Protein AF-A0A971HFE3-F1 (afdb_monomer_lite)

Sequence (77 aa):
MNGLKSGLTAAWSCLVAAEMLPGSMSGLGYLISHAYELARMDLIVVGIICIGVIGALFDSIYSRISNRYFSWQRLVR

Structure (mmCIF, N/CA/C/O backbone):
data_AF-A0A971HFE3-F1
#
_entry.id   AF-A0A971HFE3-F1
#
loop_
_atom_site.group_PDB
_atom_site.id
_atom_site.type_symbol
_atom_site.label_atom_id
_atom_site.label_alt_id
_atom_site.label_comp_id
_atom_site.label_asym_id
_atom_site.label_entity_id
_atom_site.label_seq_id
_atom_site.pdbx_PDB_ins_code
_atom_site.Cartn_x
_atom_site.Cartn_y
_atom_site.Cartn_z
_atom_site.occupancy
_atom_site.B_iso_or_equiv
_atom_site.auth_seq_id
_atom_site.auth_comp_id
_atom_site.auth_asym_id
_atom_site.auth_atom_id
_atom_site.pdbx_PDB_model_num
ATOM 1 N N . MET A 1 1 ? -19.459 8.418 14.177 1.00 55.31 1 MET A N 1
ATOM 2 C CA . MET A 1 1 ? -18.777 7.130 13.908 1.00 55.31 1 MET A CA 1
ATOM 3 C C . MET A 1 1 ? -17.701 7.270 12.815 1.00 55.31 1 MET A C 1
ATOM 5 O O . MET A 1 1 ? -17.450 6.319 12.088 1.00 55.31 1 MET A O 1
ATOM 9 N N . ASN A 1 2 ? -17.029 8.430 12.702 1.00 64.06 2 ASN A N 1
ATOM 10 C CA . ASN A 1 2 ? -16.193 8.734 11.525 1.00 64.06 2 ASN A CA 1
ATOM 11 C C . ASN A 1 2 ? -14.691 8.768 11.846 1.00 64.06 2 ASN A C 1
ATOM 13 O O . ASN A 1 2 ? -13.884 8.444 10.982 1.00 64.06 2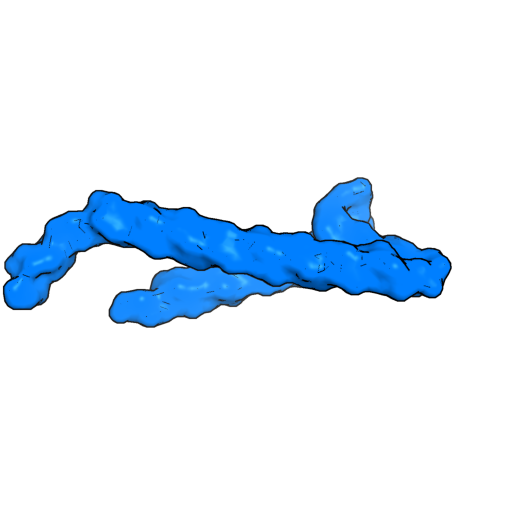 ASN A O 1
ATOM 17 N N . GLY A 1 3 ? -14.306 9.086 13.089 1.00 76.00 3 GLY A N 1
ATOM 18 C CA . GLY A 1 3 ? -12.890 9.163 13.476 1.00 76.00 3 GLY A CA 1
ATOM 19 C C . GLY A 1 3 ? -12.155 7.826 13.361 1.00 76.00 3 GLY A C 1
ATOM 20 O O . GLY A 1 3 ? -11.001 7.783 12.956 1.00 76.00 3 GLY A O 1
ATOM 21 N N . LEU A 1 4 ? -12.850 6.722 13.631 1.00 76.56 4 LEU A N 1
ATOM 22 C CA . LEU A 1 4 ? -12.260 5.388 13.629 1.00 76.56 4 LEU A CA 1
ATOM 23 C C . LEU A 1 4 ? -11.994 4.860 12.206 1.00 76.56 4 LEU A C 1
ATOM 25 O O . LEU A 1 4 ? -10.924 4.324 11.934 1.00 76.56 4 LEU A O 1
ATOM 29 N N . LYS A 1 5 ? -12.926 5.109 11.275 1.00 76.50 5 LYS A N 1
ATOM 30 C CA . LYS A 1 5 ? -12.713 4.876 9.837 1.00 76.50 5 LYS A CA 1
ATOM 31 C C . LYS A 1 5 ? -11.583 5.756 9.294 1.00 76.50 5 LYS A C 1
ATOM 33 O O . LYS A 1 5 ? -10.701 5.255 8.611 1.00 76.50 5 LYS A O 1
ATOM 38 N N . SER A 1 6 ? -11.566 7.039 9.664 1.00 81.81 6 SER A N 1
ATOM 39 C CA . SER A 1 6 ? -10.519 7.978 9.240 1.00 81.81 6 SER A CA 1
ATOM 40 C C . SER A 1 6 ? -9.124 7.564 9.719 1.00 81.81 6 SER A C 1
ATOM 42 O O . SER A 1 6 ? -8.166 7.659 8.956 1.00 81.81 6 SER A O 1
ATOM 44 N N . GLY A 1 7 ? -9.002 7.088 10.964 1.00 87.00 7 GLY A N 1
ATOM 45 C CA . GLY A 1 7 ? -7.737 6.592 11.509 1.00 87.00 7 GLY A CA 1
ATOM 46 C C . GLY A 1 7 ? -7.247 5.327 10.804 1.00 87.00 7 GLY A C 1
ATOM 47 O O . GLY A 1 7 ? -6.053 5.197 10.554 1.00 87.00 7 GLY A O 1
ATOM 48 N N . LEU A 1 8 ? -8.159 4.430 10.415 1.00 85.25 8 LEU A N 1
ATOM 49 C CA . LEU A 1 8 ? -7.808 3.227 9.662 1.00 85.25 8 LEU A CA 1
ATOM 50 C C . LEU A 1 8 ? -7.286 3.562 8.260 1.00 85.25 8 LEU A C 1
ATOM 52 O O . LEU A 1 8 ? -6.260 3.024 7.854 1.00 85.25 8 LEU A O 1
ATOM 56 N N . THR A 1 9 ? -7.950 4.471 7.538 1.00 85.12 9 THR A N 1
ATOM 57 C CA . THR A 1 9 ? -7.473 4.926 6.223 1.00 85.12 9 THR A CA 1
ATOM 58 C C . THR A 1 9 ? -6.091 5.571 6.331 1.00 85.12 9 THR A C 1
ATOM 60 O O . THR A 1 9 ? -5.223 5.290 5.511 1.00 85.12 9 THR A O 1
ATOM 63 N N . ALA A 1 10 ? -5.855 6.387 7.364 1.00 88.38 10 ALA A N 1
ATOM 64 C CA . ALA A 1 10 ? -4.547 6.992 7.603 1.00 88.38 10 ALA A CA 1
ATOM 65 C C . ALA A 1 10 ? -3.470 5.940 7.923 1.00 88.38 10 ALA A C 1
ATOM 67 O O . ALA A 1 10 ? -2.390 5.972 7.338 1.00 88.38 10 ALA A O 1
ATOM 68 N N . ALA A 1 11 ? -3.772 4.977 8.799 1.00 89.75 11 ALA A N 1
ATOM 69 C CA . ALA A 1 11 ? -2.853 3.894 9.146 1.00 89.75 11 ALA A CA 1
ATOM 70 C C . ALA A 1 11 ? -2.505 3.018 7.932 1.00 89.75 11 ALA A C 1
ATOM 72 O O . ALA A 1 11 ? -1.342 2.669 7.746 1.00 89.75 11 ALA A O 1
ATOM 73 N N . TRP A 1 12 ? -3.491 2.710 7.083 1.00 88.81 12 TRP A N 1
ATOM 74 C CA . TRP A 1 12 ? -3.288 1.968 5.839 1.00 88.81 12 TRP A CA 1
ATOM 75 C C . TRP A 1 12 ? -2.339 2.701 4.887 1.00 88.81 12 TRP A C 1
ATOM 77 O O . TRP A 1 12 ? -1.353 2.122 4.437 1.00 88.81 12 TRP A O 1
ATOM 87 N N . SER A 1 13 ? -2.583 3.989 4.632 1.00 89.00 13 SER A N 1
ATOM 88 C CA . SER A 1 13 ? -1.703 4.795 3.780 1.00 89.00 13 SER A CA 1
ATOM 89 C C . SER A 1 13 ? -0.284 4.897 4.347 1.00 89.00 13 SER A C 1
ATOM 91 O O . SER A 1 13 ? 0.680 4.813 3.590 1.00 89.00 13 SER A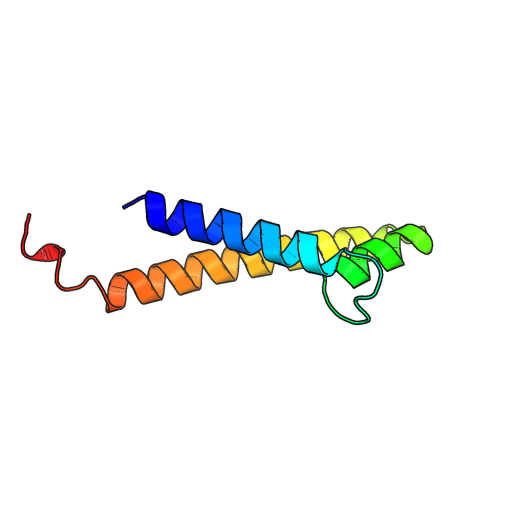 O 1
ATOM 93 N N . CYS A 1 14 ? -0.136 5.020 5.672 1.00 90.31 14 CYS A N 1
ATOM 94 C CA . CYS A 1 14 ? 1.172 5.004 6.331 1.00 90.31 14 CYS A CA 1
ATOM 95 C C . CYS A 1 14 ? 1.895 3.658 6.178 1.00 90.31 14 CYS A C 1
ATOM 97 O O . CYS A 1 14 ? 3.101 3.653 5.951 1.00 90.31 14 CYS A O 1
ATOM 99 N N . LEU A 1 15 ? 1.184 2.528 6.272 1.00 90.00 15 LEU A N 1
ATOM 100 C CA . LEU A 1 15 ? 1.763 1.198 6.058 1.00 90.00 15 LEU A CA 1
ATOM 101 C C . LEU A 1 15 ? 2.280 1.047 4.621 1.00 90.00 15 LEU A C 1
ATOM 103 O O . LEU A 1 15 ? 3.417 0.635 4.423 1.00 90.00 15 LEU A O 1
ATOM 107 N N . VAL A 1 16 ? 1.473 1.435 3.628 1.00 88.12 16 VAL A N 1
ATOM 108 C CA . VAL A 1 16 ? 1.873 1.397 2.211 1.00 88.12 16 VAL A CA 1
ATOM 109 C C . VAL A 1 16 ? 3.085 2.297 1.962 1.00 88.12 16 VAL A C 1
ATOM 111 O O . VAL A 1 16 ? 4.030 1.882 1.296 1.00 88.12 16 VAL A O 1
ATOM 114 N N . ALA A 1 17 ? 3.095 3.506 2.531 1.00 87.38 17 ALA A N 1
ATOM 115 C CA . ALA A 1 17 ? 4.240 4.408 2.439 1.00 87.38 17 ALA A CA 1
ATOM 116 C C . ALA A 1 17 ? 5.501 3.809 3.085 1.00 87.38 17 ALA A C 1
ATOM 118 O O . ALA A 1 17 ? 6.591 3.954 2.537 1.00 87.38 17 ALA A O 1
ATOM 119 N N . ALA A 1 18 ? 5.358 3.098 4.208 1.00 88.25 18 ALA A N 1
ATOM 120 C CA . ALA A 1 18 ? 6.464 2.395 4.849 1.00 88.25 18 ALA A CA 1
ATOM 121 C C . ALA A 1 18 ? 7.010 1.252 3.976 1.00 88.25 18 ALA A C 1
ATOM 123 O O . ALA A 1 18 ? 8.224 1.078 3.908 1.00 88.25 18 ALA A O 1
ATOM 124 N N . GLU A 1 19 ? 6.153 0.518 3.257 1.00 87.56 19 GLU A N 1
ATOM 125 C CA . GLU A 1 19 ? 6.593 -0.523 2.312 1.00 87.56 19 GLU A CA 1
ATOM 126 C C . GLU A 1 19 ? 7.325 0.033 1.081 1.00 87.56 19 GLU A C 1
ATOM 128 O O . GLU A 1 19 ? 8.067 -0.704 0.434 1.00 87.56 19 GLU A O 1
ATOM 133 N N . MET A 1 20 ? 7.132 1.311 0.738 1.00 85.12 20 MET A N 1
ATOM 134 C CA . MET A 1 20 ? 7.862 1.969 -0.355 1.00 85.12 20 MET A CA 1
ATOM 135 C C . MET A 1 20 ? 9.265 2.444 0.047 1.00 85.12 20 MET A C 1
ATOM 137 O O . MET A 1 20 ? 10.019 2.890 -0.820 1.00 85.12 20 MET A O 1
ATOM 141 N N . LEU A 1 21 ? 9.627 2.384 1.333 1.00 83.50 21 LEU A N 1
ATOM 142 C CA . LEU A 1 21 ? 10.936 2.840 1.794 1.00 83.50 21 LEU A CA 1
ATOM 143 C C . LEU A 1 21 ? 12.074 1.938 1.275 1.00 83.50 21 LEU A C 1
ATOM 145 O O . LEU A 1 21 ? 11.912 0.715 1.184 1.00 83.50 21 LEU A O 1
ATOM 149 N N . PRO A 1 22 ? 13.259 2.514 0.986 1.00 61.81 22 PRO A N 1
ATOM 150 C CA . PRO A 1 22 ? 14.431 1.744 0.580 1.00 61.81 22 PRO A CA 1
ATOM 151 C C . PRO A 1 22 ? 14.831 0.746 1.675 1.00 61.81 22 PRO A C 1
ATOM 153 O O . PRO A 1 22 ? 15.071 1.141 2.815 1.00 61.81 22 PRO A O 1
ATOM 156 N N . GLY A 1 23 ? 14.910 -0.542 1.331 1.00 67.31 23 GLY A N 1
ATOM 157 C CA . GLY A 1 23 ? 15.286 -1.621 2.256 1.00 67.31 23 GLY A CA 1
ATOM 158 C C . GLY A 1 23 ? 14.182 -2.640 2.550 1.00 67.31 23 GLY A C 1
ATOM 159 O O . GLY A 1 23 ? 14.476 -3.684 3.130 1.00 67.31 23 GLY A O 1
ATOM 160 N N . SER A 1 24 ? 12.940 -2.401 2.114 1.00 71.62 24 SER A N 1
ATOM 161 C CA . SER A 1 24 ? 11.924 -3.458 2.111 1.00 71.62 24 SER A CA 1
ATOM 162 C C . SER A 1 24 ? 12.186 -4.417 0.948 1.00 71.62 24 SER A C 1
ATOM 164 O O . SER A 1 24 ? 12.244 -3.990 -0.196 1.00 71.62 24 SER A O 1
ATOM 166 N N . MET A 1 25 ? 12.359 -5.710 1.229 1.00 72.12 25 MET A N 1
ATOM 167 C CA . MET A 1 25 ? 12.569 -6.758 0.208 1.00 72.12 25 MET A CA 1
ATOM 168 C C . MET A 1 25 ? 11.261 -7.458 -0.194 1.00 72.12 25 MET A C 1
ATOM 170 O O . MET A 1 25 ? 11.269 -8.448 -0.922 1.00 72.12 25 MET A O 1
ATOM 174 N N . SER A 1 26 ? 10.135 -6.999 0.351 1.00 73.88 26 SER A N 1
ATOM 175 C CA . SER A 1 26 ? 8.816 -7.583 0.143 1.00 73.88 26 SER A CA 1
ATOM 176 C C . SER A 1 26 ? 7.736 -6.534 0.410 1.00 73.88 26 SER A C 1
ATOM 178 O O . SER A 1 26 ? 7.974 -5.570 1.139 1.00 73.88 26 SER A O 1
ATOM 180 N N . GLY A 1 27 ? 6.563 -6.717 -0.191 1.00 83.44 27 GLY A N 1
ATOM 181 C CA . GLY A 1 27 ? 5.430 -5.798 -0.063 1.00 83.44 27 GLY A CA 1
ATOM 182 C C . GLY A 1 27 ? 4.918 -5.264 -1.400 1.00 83.44 27 GLY A C 1
ATOM 183 O O . GLY A 1 27 ? 5.583 -5.355 -2.436 1.00 83.44 27 GLY A O 1
ATOM 184 N N . LEU A 1 28 ? 3.712 -4.697 -1.377 1.00 83.00 28 LEU A N 1
ATOM 185 C CA . LEU A 1 28 ? 3.078 -4.109 -2.563 1.00 83.00 28 LEU A CA 1
ATOM 186 C C . LEU A 1 28 ? 3.698 -2.760 -2.916 1.00 83.00 28 LEU A C 1
ATOM 188 O O . LEU A 1 28 ? 3.878 -2.468 -4.098 1.00 83.00 28 LEU A O 1
ATOM 192 N N . GLY A 1 29 ? 4.068 -1.969 -1.903 1.00 83.25 29 GLY A N 1
ATOM 193 C CA . GLY A 1 29 ? 4.801 -0.717 -2.104 1.00 83.25 29 GLY A CA 1
ATOM 194 C C . GLY A 1 29 ? 6.148 -0.956 -2.789 1.00 83.25 29 GLY A C 1
ATOM 195 O O . GLY A 1 29 ? 6.463 -0.301 -3.782 1.00 83.25 29 GLY A O 1
ATOM 196 N N . TYR A 1 30 ? 6.886 -1.972 -2.332 1.00 86.62 30 TYR A N 1
ATOM 197 C CA . TYR A 1 30 ? 8.134 -2.404 -2.957 1.00 86.62 30 TYR A CA 1
ATOM 198 C C . TYR A 1 30 ? 7.936 -2.848 -4.411 1.00 86.62 30 TYR A C 1
ATOM 200 O O . TYR A 1 30 ? 8.683 -2.416 -5.286 1.00 86.62 30 TYR A O 1
ATOM 208 N N . LEU A 1 31 ? 6.908 -3.661 -4.694 1.00 85.69 31 LEU A N 1
ATOM 209 C CA . LEU A 1 31 ? 6.623 -4.134 -6.053 1.00 85.69 31 LEU A CA 1
ATOM 2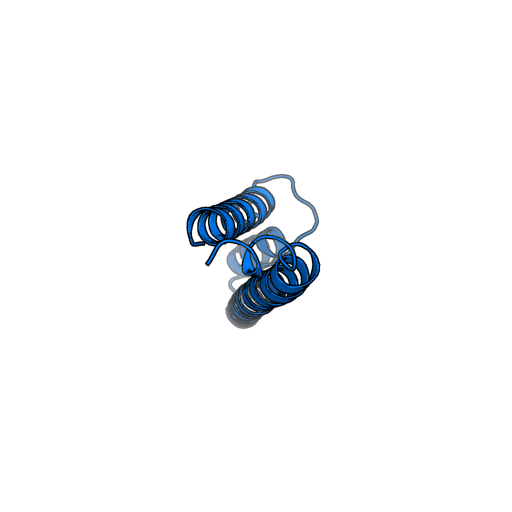10 C C . LEU A 1 31 ? 6.400 -2.969 -7.029 1.00 85.69 31 LEU A C 1
ATOM 212 O O . LEU A 1 31 ? 6.859 -3.030 -8.166 1.00 85.69 31 LEU A O 1
ATOM 216 N N . ILE A 1 32 ? 5.717 -1.907 -6.590 1.00 88.00 32 ILE A N 1
ATOM 217 C CA . ILE A 1 32 ? 5.468 -0.716 -7.412 1.00 88.00 32 ILE A CA 1
ATOM 218 C C . ILE A 1 32 ? 6.758 0.067 -7.641 1.00 88.00 32 ILE A C 1
ATOM 220 O O . ILE A 1 32 ? 7.041 0.419 -8.784 1.00 88.00 32 ILE A O 1
ATOM 224 N N . SER A 1 33 ? 7.550 0.303 -6.591 1.00 87.00 33 SER A N 1
ATOM 225 C CA . SER A 1 33 ? 8.855 0.964 -6.719 1.00 87.00 33 SER A CA 1
ATOM 226 C C . SER A 1 33 ? 9.776 0.193 -7.669 1.00 87.00 33 SER A C 1
ATOM 228 O O . SER A 1 33 ? 10.371 0.779 -8.569 1.00 87.00 33 SER A O 1
ATOM 230 N N . HIS A 1 34 ? 9.807 -1.134 -7.552 1.00 87.12 34 HIS A N 1
ATOM 231 C CA . HIS A 1 34 ? 10.595 -1.994 -8.427 1.00 87.12 34 HIS A CA 1
ATOM 232 C C . HIS A 1 34 ? 10.068 -1.995 -9.872 1.00 87.12 34 HIS A C 1
ATOM 234 O O . HIS A 1 34 ? 10.835 -1.885 -10.826 1.00 87.12 34 HIS A O 1
ATOM 240 N N . ALA A 1 35 ? 8.749 -2.060 -10.069 1.00 87.38 35 ALA A N 1
ATOM 241 C CA . ALA A 1 35 ? 8.135 -1.976 -11.394 1.00 87.38 35 ALA A CA 1
ATOM 242 C C . ALA A 1 35 ? 8.393 -0.626 -12.082 1.00 87.38 35 ALA A C 1
ATOM 244 O O . ALA A 1 35 ? 8.551 -0.582 -13.306 1.00 87.38 35 ALA A O 1
ATOM 245 N N . TYR A 1 36 ? 8.460 0.453 -11.295 1.00 88.44 36 TYR A N 1
ATOM 246 C CA . TYR A 1 36 ? 8.840 1.784 -11.752 1.00 88.44 36 TYR A CA 1
ATOM 247 C C . TYR A 1 36 ? 10.292 1.823 -12.240 1.00 88.44 36 TYR A C 1
ATOM 249 O O . TYR A 1 36 ? 10.540 2.318 -13.338 1.00 88.44 36 TYR A O 1
ATOM 257 N N . GLU A 1 37 ? 11.232 1.224 -11.502 1.00 87.88 37 GLU A N 1
ATOM 258 C CA . GLU A 1 37 ? 12.631 1.094 -11.942 1.00 87.88 37 GLU A CA 1
ATOM 259 C C . GLU A 1 37 ? 12.774 0.268 -13.229 1.00 87.88 37 GLU A C 1
ATOM 261 O O . GLU A 1 37 ? 13.582 0.595 -14.095 1.00 87.88 37 GLU A O 1
ATOM 266 N N . LEU A 1 38 ? 11.953 -0.774 -13.397 1.00 88.69 38 LEU A N 1
ATOM 267 C CA . LEU A 1 38 ? 11.931 -1.605 -14.607 1.00 88.69 38 LEU A CA 1
ATOM 268 C C . LEU A 1 38 ? 11.202 -0.944 -15.795 1.00 88.69 38 LEU A C 1
ATOM 270 O O . LEU A 1 38 ? 11.132 -1.550 -16.866 1.00 88.69 38 LEU A O 1
ATOM 274 N N . ALA A 1 39 ? 10.629 0.254 -15.619 1.00 89.12 39 ALA A N 1
ATOM 275 C CA . ALA A 1 39 ? 9.790 0.949 -16.600 1.00 89.12 39 ALA A CA 1
ATOM 276 C C . ALA A 1 39 ? 8.634 0.086 -17.162 1.00 89.12 39 ALA A C 1
ATOM 278 O O . ALA A 1 39 ? 8.161 0.295 -18.281 1.00 89.12 39 ALA A O 1
ATOM 279 N N . ARG A 1 40 ? 8.152 -0.895 -16.382 1.00 88.81 40 ARG A N 1
ATOM 280 C CA . ARG A 1 40 ? 7.059 -1.799 -16.772 1.00 88.81 40 ARG A CA 1
ATOM 281 C C . ARG A 1 40 ? 5.733 -1.288 -16.230 1.00 88.81 40 ARG A C 1
ATOM 283 O O . ARG A 1 40 ? 5.306 -1.661 -15.136 1.00 88.81 40 ARG A O 1
ATOM 290 N N . MET A 1 41 ? 5.056 -0.476 -17.035 1.00 91.44 41 MET A N 1
ATOM 291 C CA . MET A 1 41 ? 3.762 0.118 -16.680 1.00 91.44 41 MET A CA 1
ATOM 292 C C . MET A 1 41 ? 2.689 -0.929 -16.359 1.00 91.44 41 MET A C 1
ATOM 294 O O . MET A 1 41 ? 1.867 -0.696 -15.474 1.00 91.44 41 MET A O 1
ATOM 298 N N . ASP A 1 42 ? 2.733 -2.104 -16.993 1.00 91.69 42 ASP A N 1
ATOM 299 C CA . ASP A 1 42 ? 1.797 -3.202 -16.721 1.00 91.69 42 ASP A CA 1
ATOM 300 C C . ASP A 1 42 ? 1.798 -3.606 -15.238 1.00 91.69 42 ASP A C 1
ATOM 302 O O . ASP A 1 42 ? 0.745 -3.778 -14.625 1.00 91.69 42 ASP A O 1
ATOM 306 N N . LEU A 1 43 ? 2.987 -3.710 -14.634 1.00 89.38 43 LEU A N 1
ATOM 307 C CA . LEU A 1 43 ? 3.145 -4.113 -13.235 1.00 89.38 43 LEU A CA 1
ATOM 308 C C . LEU A 1 43 ? 2.733 -3.000 -12.267 1.00 89.38 43 LEU A C 1
ATOM 310 O O . LEU A 1 43 ? 2.142 -3.285 -11.227 1.00 89.38 43 LEU A O 1
ATOM 314 N N . ILE A 1 44 ? 2.991 -1.740 -12.623 1.00 91.50 44 ILE A N 1
ATOM 315 C CA . ILE A 1 44 ? 2.591 -0.577 -11.821 1.00 91.50 44 ILE A CA 1
ATOM 316 C C . ILE A 1 44 ? 1.064 -0.517 -11.713 1.00 91.50 44 ILE A C 1
ATOM 318 O O . ILE A 1 44 ? 0.526 -0.385 -10.615 1.00 91.50 44 ILE A O 1
ATOM 322 N N . VAL A 1 45 ? 0.357 -0.668 -12.838 1.00 92.75 45 VAL A N 1
ATOM 323 C CA . VAL A 1 45 ? -1.113 -0.632 -12.871 1.00 92.75 45 VAL A CA 1
ATOM 324 C C . VAL A 1 45 ? -1.707 -1.769 -12.042 1.00 92.75 45 VAL A C 1
ATOM 326 O O . 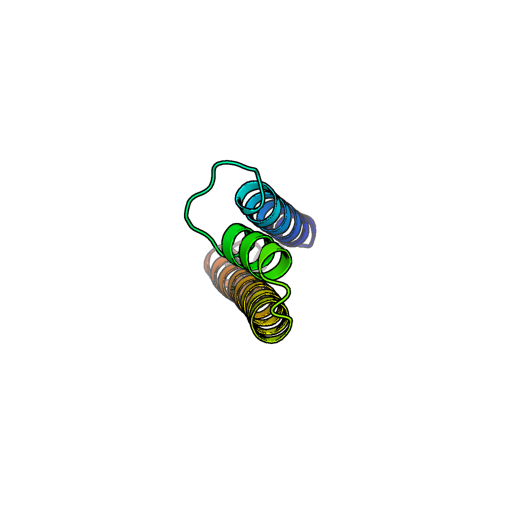VAL A 1 45 ? -2.594 -1.527 -11.222 1.00 92.75 45 VAL A O 1
ATOM 329 N N . VAL A 1 46 ? -1.190 -2.993 -12.190 1.00 92.88 46 VAL A N 1
ATOM 330 C CA . VAL A 1 46 ? -1.620 -4.137 -11.368 1.00 92.88 46 VAL A CA 1
ATOM 331 C C . VAL A 1 46 ? -1.363 -3.871 -9.880 1.00 92.88 46 VAL A C 1
ATOM 333 O O . VAL A 1 46 ? -2.237 -4.136 -9.056 1.00 92.88 46 VAL A O 1
ATOM 336 N N . GLY A 1 47 ? -0.216 -3.282 -9.526 1.00 90.44 47 GLY A N 1
ATOM 337 C CA . GLY A 1 47 ? 0.109 -2.898 -8.151 1.00 90.44 47 GLY A CA 1
ATOM 338 C C . GLY A 1 47 ? -0.880 -1.889 -7.559 1.00 90.44 47 GLY A C 1
ATOM 339 O O . GLY A 1 47 ? -1.386 -2.099 -6.456 1.00 90.44 47 GLY A O 1
ATOM 340 N N . ILE A 1 48 ? -1.224 -0.836 -8.308 1.00 90.69 48 ILE A N 1
ATOM 341 C CA . ILE A 1 48 ? -2.208 0.176 -7.887 1.00 90.69 48 ILE A CA 1
ATOM 342 C C . ILE A 1 48 ? -3.586 -0.464 -7.661 1.00 90.69 48 ILE A C 1
ATOM 344 O O . ILE A 1 48 ? -4.235 -0.188 -6.649 1.00 90.69 48 ILE A O 1
ATOM 348 N N . ILE A 1 49 ? -4.020 -1.353 -8.563 1.00 93.12 49 ILE A N 1
ATOM 349 C CA . ILE A 1 49 ? -5.289 -2.081 -8.421 1.00 93.12 49 ILE A CA 1
ATOM 350 C C . ILE A 1 49 ? -5.270 -2.939 -7.151 1.00 93.12 49 ILE A C 1
ATOM 352 O O . ILE A 1 49 ? -6.214 -2.880 -6.363 1.00 93.12 49 ILE A O 1
ATOM 356 N N . CYS A 1 50 ? -4.191 -3.686 -6.905 1.00 90.94 50 CYS A N 1
ATOM 357 C CA . CYS A 1 50 ? -4.038 -4.497 -5.697 1.00 90.94 50 CYS A CA 1
ATOM 358 C C . CYS A 1 50 ? -4.129 -3.656 -4.414 1.00 90.94 50 CYS A C 1
ATOM 360 O O . CYS A 1 50 ? -4.852 -4.037 -3.494 1.00 90.94 50 CYS A O 1
ATOM 362 N N . ILE A 1 51 ? -3.467 -2.494 -4.355 1.00 90.06 51 ILE A N 1
ATOM 363 C CA . ILE A 1 51 ? -3.550 -1.589 -3.194 1.00 90.06 51 ILE A CA 1
ATOM 364 C C . ILE A 1 51 ? -4.987 -1.108 -2.975 1.00 90.06 51 ILE A C 1
ATOM 366 O O . ILE A 1 51 ? -5.470 -1.118 -1.841 1.00 90.06 51 ILE A O 1
ATOM 370 N N . GLY A 1 52 ? -5.689 -0.722 -4.044 1.00 89.75 52 GLY A N 1
ATOM 371 C CA . GLY A 1 52 ? -7.088 -0.298 -3.967 1.00 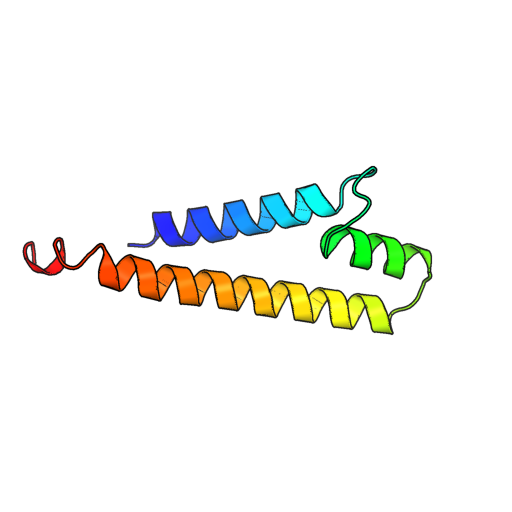89.75 52 GLY A CA 1
ATOM 372 C C . GLY A 1 52 ? -8.012 -1.408 -3.461 1.00 89.75 52 GLY A C 1
ATOM 373 O O . GLY A 1 52 ? -8.837 -1.175 -2.576 1.00 89.75 52 GLY A O 1
ATOM 374 N N . VAL A 1 53 ? -7.836 -2.632 -3.968 1.00 92.19 53 VAL A N 1
ATOM 375 C CA . VAL A 1 53 ? -8.616 -3.806 -3.548 1.00 92.19 53 VAL A CA 1
ATOM 376 C C . VAL A 1 53 ? -8.370 -4.127 -2.079 1.00 92.19 53 VAL A C 1
ATOM 378 O O . VAL A 1 53 ? -9.329 -4.338 -1.339 1.00 92.19 53 VAL A O 1
ATOM 381 N N . ILE A 1 54 ? -7.115 -4.127 -1.626 1.00 90.50 54 ILE A N 1
ATOM 382 C CA . ILE A 1 54 ? -6.799 -4.419 -0.225 1.00 90.50 54 ILE A CA 1
ATOM 383 C C . ILE A 1 54 ? -7.315 -3.310 0.693 1.00 90.50 54 ILE A C 1
ATOM 385 O O . ILE A 1 54 ? -7.910 -3.617 1.724 1.00 90.50 54 ILE A O 1
ATOM 389 N N . GLY A 1 55 ? -7.191 -2.038 0.306 1.00 88.12 55 GLY A N 1
ATOM 390 C CA . GLY A 1 55 ? -7.783 -0.924 1.050 1.00 88.12 55 GLY A CA 1
ATOM 391 C C . GLY A 1 55 ? -9.305 -1.059 1.202 1.00 88.12 55 GLY A C 1
ATOM 392 O O . GLY A 1 55 ? -9.840 -0.896 2.301 1.00 88.12 55 GLY A O 1
ATOM 393 N N . ALA A 1 56 ? -10.009 -1.443 0.131 1.00 87.44 56 ALA A N 1
ATOM 394 C CA . ALA A 1 56 ? -11.449 -1.711 0.167 1.00 87.44 56 ALA A CA 1
ATOM 395 C C . ALA A 1 56 ? -11.800 -2.941 1.026 1.00 87.44 56 ALA A C 1
ATOM 397 O O . ALA A 1 56 ? -12.814 -2.953 1.736 1.00 87.44 56 ALA A O 1
ATOM 398 N N . LEU A 1 57 ? -10.947 -3.969 0.996 1.00 88.69 57 LEU A N 1
ATOM 399 C CA . LEU A 1 57 ? -11.075 -5.150 1.841 1.00 88.69 57 LEU A CA 1
ATOM 400 C C . LEU A 1 57 ? -10.938 -4.772 3.322 1.00 88.69 57 LEU A C 1
ATOM 402 O O . LEU A 1 57 ? -11.759 -5.195 4.135 1.00 88.69 57 LEU A O 1
ATOM 406 N N . PHE A 1 58 ? -9.959 -3.928 3.663 1.00 85.31 58 PHE A N 1
ATOM 407 C CA . PHE A 1 58 ? -9.764 -3.413 5.018 1.00 85.31 58 PHE A CA 1
ATOM 408 C C . PHE A 1 58 ? -10.970 -2.608 5.502 1.00 85.31 58 PHE A C 1
ATOM 410 O O . PHE A 1 58 ? -11.438 -2.869 6.610 1.00 85.31 58 PHE A O 1
ATOM 417 N N . ASP A 1 59 ? -11.529 -1.700 4.693 1.00 84.50 59 ASP A N 1
ATOM 418 C CA . ASP A 1 59 ? -12.745 -0.965 5.085 1.00 84.50 59 ASP A CA 1
ATOM 419 C C . ASP A 1 59 ? -13.932 -1.916 5.324 1.00 84.50 59 ASP A C 1
ATOM 421 O O . ASP A 1 59 ? -14.659 -1.783 6.314 1.00 84.50 59 ASP A O 1
ATOM 425 N N . SER A 1 60 ? -14.083 -2.940 4.478 1.00 83.69 60 SER A N 1
ATOM 426 C CA . SER A 1 60 ? -15.150 -3.943 4.599 1.00 83.69 60 SER A CA 1
ATOM 427 C C . SER A 1 60 ? -15.000 -4.811 5.853 1.00 83.69 60 SER A C 1
ATOM 429 O O . SER A 1 60 ? -15.974 -5.038 6.581 1.00 83.69 60 SER A O 1
ATOM 431 N N . ILE A 1 61 ? -13.782 -5.280 6.140 1.00 84.88 61 ILE A N 1
ATOM 432 C CA . ILE A 1 61 ? -13.446 -6.031 7.358 1.00 84.88 61 ILE A CA 1
ATOM 433 C C . ILE A 1 61 ? -13.720 -5.163 8.583 1.00 84.88 61 ILE A C 1
ATOM 435 O O . ILE A 1 61 ? -14.368 -5.610 9.532 1.00 84.88 61 ILE A O 1
ATOM 439 N N . TYR A 1 62 ? -13.304 -3.900 8.541 1.00 78.94 62 TYR A N 1
ATOM 440 C CA . TYR A 1 62 ? -13.517 -2.967 9.633 1.00 78.94 62 TYR A CA 1
ATOM 441 C C . TYR A 1 62 ? -14.998 -2.707 9.895 1.00 78.94 62 TYR A C 1
ATOM 443 O O . TYR A 1 62 ? -15.440 -2.708 11.042 1.00 78.94 62 TYR A O 1
ATOM 451 N N . SER A 1 63 ? -15.791 -2.542 8.837 1.00 76.88 63 SER A N 1
ATOM 452 C CA . SER A 1 63 ? -17.241 -2.387 8.941 1.00 76.88 63 SER A CA 1
ATOM 453 C C . SER A 1 63 ? -17.899 -3.616 9.582 1.00 76.88 63 SER A C 1
ATOM 455 O O . SER A 1 63 ? -18.726 -3.475 10.484 1.00 76.88 63 SER A O 1
ATOM 457 N N . ARG A 1 64 ? -17.480 -4.831 9.199 1.00 77.69 64 ARG A N 1
ATOM 458 C CA . ARG A 1 64 ? -17.962 -6.095 9.790 1.00 77.69 64 ARG A CA 1
ATOM 459 C C . ARG A 1 64 ? -17.599 -6.219 11.274 1.00 77.69 64 ARG A C 1
ATOM 461 O O . ARG A 1 64 ? -18.450 -6.610 12.073 1.00 77.69 64 ARG A O 1
ATOM 468 N N . ILE A 1 65 ? -16.362 -5.877 11.638 1.00 78.38 65 ILE A N 1
ATOM 469 C CA . ILE A 1 65 ? -15.867 -5.901 13.023 1.00 78.38 65 ILE A CA 1
ATOM 470 C C . ILE A 1 65 ? -16.599 -4.848 13.856 1.00 78.38 65 ILE A C 1
ATOM 472 O O . ILE A 1 65 ? -17.152 -5.171 14.902 1.00 78.38 65 ILE A O 1
ATOM 476 N N . SER A 1 66 ? -16.693 -3.610 13.375 1.00 69.44 66 SER A N 1
ATOM 477 C CA . SER A 1 66 ? -17.432 -2.547 14.054 1.00 69.44 66 SER A CA 1
ATOM 478 C C . SER A 1 66 ? -18.886 -2.953 14.308 1.00 69.44 66 SER A C 1
ATOM 480 O O . SER A 1 66 ? -19.368 -2.796 15.423 1.00 69.44 66 SER A O 1
ATOM 482 N N . ASN A 1 67 ? -19.563 -3.587 13.348 1.00 66.88 67 ASN A N 1
ATOM 483 C CA . ASN A 1 67 ? -20.940 -4.047 13.540 1.00 66.88 67 ASN A CA 1
ATOM 484 C C . ASN A 1 67 ? -21.071 -5.198 14.566 1.00 66.88 67 ASN A C 1
A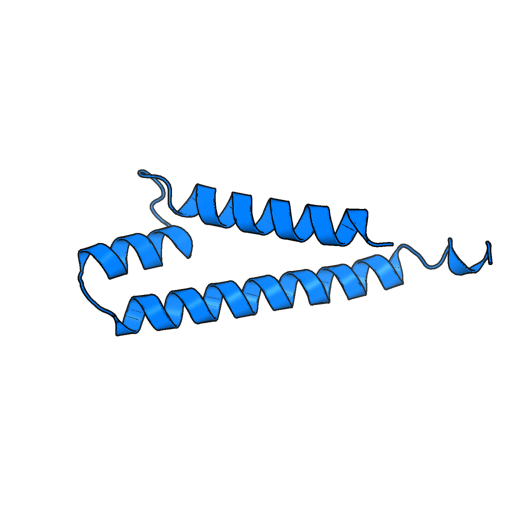TOM 486 O O . ASN A 1 67 ? -22.115 -5.342 15.196 1.00 66.88 67 ASN A O 1
ATOM 490 N N . ARG A 1 68 ? -20.019 -6.009 14.760 1.00 65.44 68 ARG A N 1
ATOM 491 C CA . ARG A 1 68 ? -19.953 -7.080 15.775 1.00 65.44 68 ARG A CA 1
ATOM 492 C C . ARG A 1 68 ? -19.647 -6.544 17.177 1.00 65.44 68 ARG A C 1
ATOM 494 O O . ARG A 1 68 ? -20.285 -6.970 18.133 1.00 65.44 68 ARG A O 1
ATOM 501 N N . TYR A 1 69 ? -18.691 -5.623 17.306 1.00 63.03 69 TYR A N 1
ATOM 502 C CA . TYR A 1 69 ? -18.266 -5.081 18.603 1.00 63.03 69 TYR A CA 1
ATOM 503 C C . TYR A 1 69 ? -19.187 -3.959 19.104 1.00 63.03 69 TYR A C 1
ATOM 505 O O . TYR A 1 69 ? -19.403 -3.835 20.307 1.00 63.03 69 TYR A O 1
ATOM 513 N N . PHE A 1 70 ? -19.810 -3.191 18.203 1.00 53.97 70 PHE A N 1
ATOM 514 C CA . PHE A 1 70 ? -20.724 -2.101 18.553 1.00 53.97 70 PHE A CA 1
ATOM 515 C C . PHE A 1 70 ? -22.211 -2.491 18.595 1.00 53.97 70 PHE A C 1
ATOM 517 O O . PHE A 1 70 ? -23.089 -1.674 18.327 1.00 53.97 70 PHE A O 1
ATOM 524 N N . SER A 1 71 ? -22.526 -3.716 19.029 1.00 52.88 71 SER A N 1
ATOM 525 C CA . SER A 1 71 ? -23.897 -4.069 19.444 1.00 52.88 71 SER A CA 1
ATOM 526 C C . SER A 1 71 ? -24.361 -3.271 20.675 1.00 52.88 71 SER A C 1
ATOM 528 O O . SER A 1 71 ? -25.562 -3.138 20.893 1.00 52.88 71 SER A O 1
ATOM 530 N N . TRP A 1 72 ? -23.433 -2.725 21.471 1.00 55.41 72 TRP A N 1
ATOM 531 C CA . TRP A 1 72 ? -23.740 -2.041 22.734 1.00 55.41 72 TRP A CA 1
ATOM 532 C C . TRP A 1 72 ? -24.091 -0.544 22.603 1.00 55.41 72 TRP A C 1
ATOM 534 O O . TRP A 1 72 ? -24.842 -0.045 23.432 1.00 55.41 72 TRP A O 1
ATOM 544 N N . GLN A 1 73 ? -23.651 0.183 21.561 1.00 55.53 73 GLN A N 1
ATOM 545 C CA . GLN A 1 73 ? -24.067 1.595 21.363 1.00 55.53 73 GLN A CA 1
ATOM 546 C C . GLN A 1 73 ? -25.463 1.740 20.765 1.00 55.53 73 GLN A C 1
ATOM 548 O O . GLN A 1 73 ? -26.032 2.826 20.821 1.00 55.53 73 GLN A O 1
ATOM 553 N N . ARG A 1 74 ? -26.037 0.665 20.211 1.00 49.59 74 ARG A N 1
ATOM 554 C CA . ARG A 1 74 ? -27.411 0.706 19.697 1.00 49.59 74 ARG A CA 1
ATOM 555 C C . ARG A 1 74 ? -28.448 0.894 20.816 1.00 49.59 74 ARG A C 1
ATOM 557 O O . ARG A 1 74 ? -29.556 1.310 20.520 1.00 49.59 74 ARG A O 1
ATOM 564 N N . LEU A 1 75 ? -28.081 0.626 22.072 1.00 55.53 75 LEU A N 1
ATOM 565 C CA . LEU A 1 75 ? -28.937 0.798 23.254 1.00 55.53 75 LEU A CA 1
ATOM 566 C C . LEU A 1 75 ? -28.916 2.223 23.842 1.00 55.53 75 LEU A C 1
ATOM 568 O O . LEU A 1 75 ? -29.690 2.503 24.749 1.00 55.53 75 LEU A O 1
ATOM 572 N N . VAL A 1 76 ? -28.055 3.119 23.341 1.00 55.22 76 VAL A N 1
ATOM 573 C CA . VAL A 1 76 ? -27.988 4.538 23.759 1.00 55.22 76 VAL A CA 1
ATOM 574 C C . VAL A 1 76 ? -28.391 5.446 22.588 1.00 55.22 76 VAL A C 1
ATOM 576 O O . VAL A 1 76 ? -27.749 6.451 22.287 1.00 55.22 76 VAL A O 1
ATOM 579 N N . ARG A 1 77 ? -29.451 5.065 21.875 1.00 41.47 77 ARG A N 1
ATOM 580 C CA . ARG A 1 77 ? -30.235 5.985 21.052 1.00 41.47 77 ARG A CA 1
ATOM 581 C C . ARG A 1 77 ? -31.713 5.732 21.277 1.00 41.47 77 ARG A C 1
ATOM 583 O O . ARG A 1 77 ? -32.084 4.541 21.320 1.00 41.47 77 ARG A O 1
#

pLDDT: mean 80.28, std 12.63, range [41.47, 93.12]

Radius of gyration: 16.58 Å; chains: 1; bounding box: 46×17×40 Å

Foldseek 3Di:
DVVVVVVQLVVLVVVLVVCLDPPNPDDLNVQLNVCVVVVPVVSNVVSVVVSVVVNVVSSVVVVVVCVVVPPPCVVVD

Secondary structure (DSSP, 8-state):
--HHHHHHHHHHHHHHHHHTSTT-SSSHHHHHHHHHHTT-HHHHHHHHHHHHHHHHHHHHHHHHHHHHHTTSGGG--